Protein AF-A0A6J8D4B6-F1 (afdb_monomer_lite)

pLDDT: mean 89.24, std 13.29, range [29.73, 98.69]

Structure (mmCIF, N/CA/C/O backbone):
data_AF-A0A6J8D4B6-F1
#
_entry.id   AF-A0A6J8D4B6-F1
#
loop_
_atom_site.group_PDB
_atom_site.id
_atom_site.type_symbol
_atom_site.label_atom_id
_atom_site.label_alt_id
_atom_site.label_comp_id
_atom_site.label_asym_id
_atom_site.label_entity_id
_atom_site.label_seq_id
_atom_site.pdbx_PDB_ins_code
_atom_site.Cartn_x
_atom_site.Cartn_y
_atom_site.Cartn_z
_atom_site.occupancy
_atom_site.B_iso_or_equiv
_atom_site.auth_seq_id
_atom_site.auth_comp_id
_atom_site.auth_asym_id
_atom_site.auth_atom_id
_atom_site.pdbx_PDB_model_num
ATOM 1 N N . MET A 1 1 ? -17.002 7.364 -8.591 1.00 29.73 1 MET A N 1
ATOM 2 C CA . MET A 1 1 ? -15.739 6.838 -9.145 1.00 29.73 1 MET A CA 1
ATOM 3 C C . MET A 1 1 ? -15.265 5.756 -8.200 1.00 29.73 1 MET A C 1
ATOM 5 O O . MET A 1 1 ? -15.116 6.048 -7.022 1.00 29.73 1 MET A O 1
ATOM 9 N N . LEU A 1 2 ? -15.140 4.521 -8.679 1.00 30.41 2 LEU A N 1
ATOM 10 C CA . LEU A 1 2 ? -14.519 3.436 -7.921 1.00 30.41 2 LEU A CA 1
ATOM 11 C C . LEU A 1 2 ? -13.024 3.753 -7.826 1.00 30.41 2 LEU A C 1
ATOM 13 O O . LEU A 1 2 ? -12.393 3.985 -8.856 1.00 30.41 2 LEU A O 1
ATOM 17 N N . HIS A 1 3 ? -12.491 3.843 -6.609 1.00 37.97 3 HIS A N 1
ATOM 18 C CA . HIS A 1 3 ? -11.047 3.843 -6.417 1.00 37.97 3 HIS A CA 1
ATOM 19 C C . HIS A 1 3 ? -10.571 2.465 -6.874 1.00 37.97 3 HIS A C 1
ATOM 21 O O . HIS A 1 3 ? -11.063 1.450 -6.395 1.00 37.97 3 HIS A O 1
ATOM 27 N N . GLN A 1 4 ? -9.712 2.428 -7.886 1.00 39.84 4 GLN A N 1
ATOM 28 C CA . GLN A 1 4 ? -9.031 1.202 -8.261 1.00 39.84 4 GLN A CA 1
ATOM 29 C C . GLN A 1 4 ? -8.032 0.933 -7.137 1.00 39.84 4 GLN A C 1
ATOM 31 O O . GLN A 1 4 ? -7.032 1.644 -7.033 1.00 39.84 4 GLN A O 1
ATOM 36 N N . ASP A 1 5 ? -8.359 0.000 -6.244 1.00 53.06 5 ASP A N 1
ATOM 37 C CA . ASP A 1 5 ? -7.469 -0.359 -5.149 1.00 53.06 5 ASP A CA 1
ATOM 38 C C . ASP A 1 5 ? -6.121 -0.807 -5.717 1.00 53.06 5 ASP A C 1
ATOM 40 O O . ASP A 1 5 ? -6.043 -1.578 -6.680 1.00 53.06 5 ASP A O 1
ATOM 44 N N . GLN A 1 6 ? -5.040 -0.272 -5.150 1.00 62.56 6 GLN A N 1
ATOM 45 C CA . GLN A 1 6 ? -3.699 -0.730 -5.475 1.00 62.56 6 GLN A CA 1
ATOM 46 C C . GLN A 1 6 ? -3.565 -2.169 -4.986 1.00 62.56 6 GLN A C 1
ATOM 48 O O . GLN A 1 6 ? -3.433 -2.421 -3.793 1.00 62.56 6 GLN A O 1
ATOM 53 N N . THR A 1 7 ? -3.584 -3.121 -5.916 1.00 84.88 7 THR A N 1
ATOM 54 C CA . THR A 1 7 ? -3.373 -4.540 -5.602 1.00 84.88 7 THR A CA 1
ATOM 55 C C . THR A 1 7 ? -1.920 -4.824 -5.207 1.00 84.88 7 THR A C 1
ATOM 57 O O . THR A 1 7 ? -1.652 -5.842 -4.577 1.00 84.88 7 THR A O 1
ATOM 60 N N . TYR A 1 8 ? -0.986 -3.917 -5.524 1.00 88.56 8 TYR A N 1
ATOM 61 C CA . TYR A 1 8 ? 0.449 -4.079 -5.292 1.00 88.56 8 TYR A CA 1
ATOM 62 C C . TYR A 1 8 ? 1.073 -2.853 -4.617 1.00 88.56 8 TYR A C 1
ATOM 64 O O . TYR A 1 8 ? 0.714 -1.715 -4.923 1.00 88.56 8 TYR A O 1
ATOM 72 N N . GLN A 1 9 ? 2.056 -3.087 -3.747 1.00 92.62 9 GLN A N 1
ATOM 73 C CA . GLN A 1 9 ? 2.932 -2.058 -3.185 1.00 92.62 9 GLN A CA 1
ATOM 74 C C . GLN A 1 9 ? 4.390 -2.520 -3.149 1.00 92.62 9 GLN A C 1
ATOM 76 O O . GLN A 1 9 ? 4.650 -3.712 -3.053 1.00 92.62 9 GLN A O 1
ATOM 81 N N . SER A 1 10 ? 5.342 -1.587 -3.110 1.00 90.75 10 SER A N 1
ATOM 82 C CA . SER A 1 10 ? 6.776 -1.906 -3.023 1.00 90.75 10 SER A CA 1
ATOM 83 C C . SER A 1 10 ? 7.409 -1.664 -1.653 1.00 90.75 10 SER A C 1
ATOM 85 O O . SER A 1 10 ? 8.582 -1.978 -1.449 1.00 90.75 10 SER A O 1
ATOM 87 N N . SER A 1 11 ? 6.662 -1.111 -0.691 1.00 93.44 11 SER A N 1
ATOM 88 C CA . SER A 1 11 ? 7.188 -0.933 0.661 1.00 93.44 11 SER A CA 1
ATOM 89 C C . SER A 1 11 ? 7.306 -2.274 1.376 1.00 93.44 11 SER A C 1
ATOM 91 O O . SER A 1 11 ? 6.369 -3.069 1.398 1.00 93.44 11 SER A O 1
ATOM 93 N N . VAL A 1 12 ? 8.453 -2.490 2.020 1.00 94.81 12 VAL A N 1
ATOM 94 C CA . VAL A 1 12 ? 8.716 -3.667 2.863 1.00 94.81 12 VAL A CA 1
ATOM 95 C C . VAL A 1 12 ? 8.530 -3.392 4.354 1.00 94.81 12 VAL A C 1
ATOM 97 O O . VAL A 1 12 ? 8.724 -4.285 5.174 1.00 94.81 12 VAL A O 1
ATOM 100 N N . SER A 1 13 ? 8.190 -2.158 4.728 1.00 96.56 13 SER A N 1
ATOM 101 C CA . SER A 1 13 ? 8.167 -1.735 6.133 1.00 96.56 13 SER A CA 1
ATOM 102 C C . SER A 1 13 ? 6.970 -0.882 6.519 1.00 96.56 13 SER A C 1
ATOM 104 O O . SER A 1 13 ? 6.855 -0.483 7.682 1.00 96.56 13 SER A O 1
ATOM 106 N N . SER A 1 14 ? 6.069 -0.609 5.576 1.00 97.00 14 SER A N 1
ATOM 107 C CA . SER A 1 14 ? 4.881 0.190 5.834 1.00 97.00 14 SER A CA 1
ATOM 108 C C . SER A 1 14 ? 3.651 -0.319 5.103 1.00 97.00 14 SER A C 1
ATOM 110 O O . SER A 1 14 ? 3.751 -0.806 3.982 1.00 97.00 14 SER A O 1
ATOM 112 N N . ILE A 1 15 ? 2.491 -0.129 5.726 1.00 96.56 15 ILE A N 1
ATOM 113 C CA . ILE A 1 15 ? 1.173 -0.310 5.110 1.00 96.56 15 ILE A CA 1
ATOM 114 C C . ILE A 1 15 ? 0.363 0.951 5.380 1.00 96.56 15 ILE A C 1
ATOM 116 O O . ILE A 1 15 ? 0.294 1.421 6.518 1.00 96.56 15 ILE A O 1
ATOM 120 N N . SER A 1 16 ? -0.246 1.488 4.328 1.00 95.25 16 SER A N 1
ATOM 121 C CA . SER A 1 16 ? -1.181 2.606 4.407 1.00 95.25 16 SER A CA 1
ATOM 122 C C . SER A 1 16 ? -2.606 2.112 4.210 1.00 95.25 16 SER A C 1
ATOM 124 O O . SER A 1 16 ? -2.864 1.206 3.421 1.00 95.25 16 SER A O 1
ATOM 126 N N . SER A 1 17 ? -3.546 2.712 4.926 1.00 94.44 17 SER A N 1
ATOM 127 C CA . SER A 1 17 ? -4.966 2.393 4.812 1.00 94.44 17 SER A CA 1
ATOM 128 C C . SER A 1 17 ? -5.786 3.665 4.893 1.00 94.44 17 SER A C 1
ATOM 130 O O . SER A 1 17 ? -5.497 4.538 5.713 1.00 94.44 17 SER A O 1
ATOM 132 N N . THR A 1 18 ? -6.815 3.747 4.059 1.00 93.94 18 THR A N 1
ATOM 133 C CA . THR A 1 18 ? -7.788 4.841 4.042 1.00 93.94 18 THR A CA 1
ATOM 134 C C . THR A 1 18 ? -9.126 4.296 4.521 1.00 93.94 18 THR A C 1
ATOM 136 O O . THR A 1 18 ? -9.513 3.187 4.161 1.00 93.94 18 THR A O 1
ATOM 139 N N . PHE A 1 19 ? -9.816 5.048 5.368 1.00 94.69 19 PHE A N 1
ATOM 140 C CA . PHE A 1 19 ? -11.063 4.637 5.998 1.00 94.69 19 PHE A CA 1
ATOM 141 C C . PHE A 1 19 ? -11.938 5.847 6.319 1.00 94.69 19 PHE A C 1
ATOM 143 O O . PHE A 1 19 ? -11.463 6.977 6.418 1.00 94.69 19 PHE A O 1
ATOM 150 N N . GLN A 1 20 ? -13.229 5.602 6.518 1.00 95.00 20 GLN A N 1
ATOM 151 C CA . GLN A 1 20 ? -14.171 6.612 6.977 1.00 95.00 20 GLN A CA 1
ATOM 152 C C . GLN A 1 20 ? -15.203 5.953 7.887 1.00 95.00 20 GLN A C 1
ATOM 154 O O . GLN A 1 20 ? -15.794 4.939 7.527 1.00 95.00 20 GLN A O 1
ATOM 159 N N . PHE A 1 21 ? -15.420 6.550 9.055 1.00 95.69 21 PHE A N 1
ATOM 160 C CA . PHE A 1 21 ? -16.454 6.148 10.001 1.00 95.69 21 PHE A CA 1
ATOM 161 C C . PHE A 1 21 ? -17.292 7.363 10.373 1.00 95.69 21 PHE A C 1
ATOM 163 O O . PHE A 1 21 ? -16.802 8.493 10.362 1.00 95.69 21 PHE A O 1
ATOM 170 N N . ILE A 1 22 ? -18.558 7.118 10.684 1.00 94.56 22 ILE A N 1
ATOM 171 C CA . ILE A 1 22 ? -19.514 8.112 11.162 1.00 94.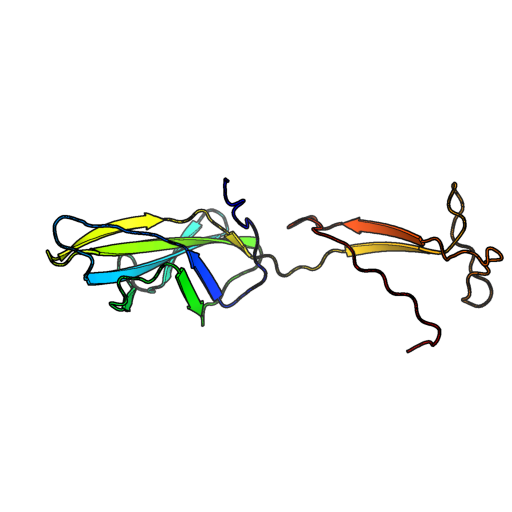56 22 ILE A CA 1
ATOM 172 C C . ILE A 1 22 ? -20.330 7.425 12.259 1.00 94.56 22 ILE A C 1
ATOM 174 O O . ILE A 1 22 ? -20.686 6.259 12.115 1.00 94.56 22 ILE A O 1
ATOM 178 N N . ASP A 1 23 ? -20.588 8.144 13.344 1.00 96.25 23 ASP A N 1
ATOM 179 C CA . ASP A 1 23 ? -21.513 7.758 14.410 1.00 96.25 23 ASP A CA 1
ATOM 180 C C . ASP A 1 23 ? -22.251 9.039 14.803 1.00 96.25 23 ASP A C 1
ATOM 182 O O . ASP A 1 23 ? -21.655 9.936 15.405 1.00 96.25 23 ASP A O 1
ATOM 186 N N . GLU A 1 24 ? -23.495 9.194 14.355 1.00 96.06 24 GLU A N 1
ATOM 187 C CA . GLU A 1 24 ? -24.266 10.428 14.572 1.00 96.06 24 GLU A CA 1
ATOM 188 C C . GLU A 1 24 ? -24.880 10.462 15.977 1.00 96.06 24 GLU A C 1
ATOM 190 O O . GLU A 1 24 ? -25.173 11.530 16.516 1.00 96.06 24 GLU A O 1
ATOM 195 N N . GLU A 1 25 ? -25.039 9.289 16.586 1.00 96.56 25 GLU A N 1
ATOM 196 C CA . GLU A 1 25 ? -25.710 9.074 17.857 1.00 96.56 25 GLU A CA 1
ATOM 197 C C . GLU A 1 25 ? -24.838 9.468 19.051 1.00 96.56 25 GLU A C 1
ATOM 199 O O . GLU A 1 25 ? -25.306 10.164 19.955 1.00 96.56 25 GLU A O 1
ATOM 204 N N . SER A 1 26 ? -23.576 9.028 19.082 1.00 96.56 26 SER A N 1
ATOM 205 C CA . SER A 1 26 ? -22.657 9.294 20.199 1.00 96.56 26 SER A CA 1
ATOM 206 C C . SER A 1 26 ? -21.356 9.979 19.779 1.00 96.56 26 SER A C 1
ATOM 208 O O . SER A 1 26 ? -20.656 10.557 20.617 1.00 96.56 26 SER A O 1
ATOM 210 N N . GLY A 1 27 ? -21.054 10.001 18.485 1.00 96.88 27 GLY A N 1
ATOM 211 C CA . GLY A 1 27 ? -19.798 10.494 17.954 1.00 96.88 27 GLY A CA 1
ATOM 212 C C . GLY A 1 27 ? -18.657 9.497 18.133 1.00 96.88 27 GLY A C 1
ATOM 213 O O . GLY A 1 27 ? -18.669 8.608 18.985 1.00 96.88 27 GLY A O 1
ATOM 214 N N . LEU A 1 28 ? -17.613 9.698 17.336 1.00 98.00 28 LEU A N 1
ATOM 215 C CA . LEU A 1 28 ? -16.379 8.928 17.434 1.00 98.00 28 LEU A CA 1
ATOM 216 C C . LEU A 1 28 ? -15.548 9.372 18.644 1.00 98.00 28 LEU A C 1
ATOM 218 O O . LEU A 1 28 ? -15.589 10.540 19.046 1.00 98.00 28 LEU A O 1
ATOM 222 N N . ASP A 1 29 ? -14.783 8.435 19.195 1.00 98.06 29 ASP A N 1
ATOM 223 C CA . ASP A 1 29 ? -13.838 8.663 20.287 1.00 98.06 29 ASP A CA 1
ATOM 224 C C . ASP A 1 29 ? -12.394 8.426 19.822 1.00 98.06 29 ASP A C 1
ATOM 226 O O . ASP A 1 29 ? -11.592 9.357 19.786 1.00 98.06 29 ASP A O 1
ATOM 230 N N . HIS A 1 30 ? -12.068 7.210 19.378 1.00 98.25 30 HIS A N 1
ATOM 231 C CA . HIS A 1 30 ? -10.738 6.862 18.872 1.00 98.25 30 HIS A CA 1
ATOM 232 C C . HIS A 1 30 ? -10.780 5.731 17.848 1.00 98.25 30 HIS A C 1
ATOM 234 O O . HIS A 1 30 ? -11.803 5.073 17.645 1.00 98.25 30 HIS A O 1
ATOM 240 N N . PHE A 1 31 ? -9.643 5.509 17.194 1.00 98.50 31 PHE A N 1
ATOM 241 C CA . PHE A 1 31 ? -9.470 4.437 16.226 1.00 98.50 31 PHE A CA 1
ATOM 242 C C . PHE A 1 31 ? -8.451 3.415 16.708 1.00 98.50 31 PHE A C 1
ATOM 244 O O . PHE A 1 31 ? -7.494 3.737 17.415 1.00 98.50 31 PHE A O 1
ATOM 251 N N . LYS A 1 32 ? -8.624 2.180 16.249 1.00 98.50 32 LYS A N 1
ATOM 252 C CA . LYS A 1 32 ? -7.691 1.082 16.460 1.00 98.50 32 LYS A CA 1
ATOM 253 C C . LYS A 1 32 ? -7.465 0.314 15.170 1.00 98.50 32 LYS A C 1
ATOM 255 O O . LYS A 1 32 ? -8.297 0.368 14.265 1.00 98.50 32 LYS A O 1
ATOM 260 N N . ILE A 1 33 ? -6.369 -0.432 15.098 1.00 98.50 33 ILE A N 1
ATOM 261 C CA . ILE A 1 33 ? -6.075 -1.283 13.945 1.00 98.50 33 ILE A CA 1
ATOM 262 C C . ILE A 1 33 ? -5.588 -2.677 14.329 1.00 98.50 33 ILE A C 1
ATOM 264 O O . ILE A 1 33 ? -5.046 -2.899 15.415 1.00 98.50 33 ILE A O 1
ATOM 268 N N . GLN A 1 34 ? -5.743 -3.585 13.372 1.00 98.69 34 GLN A N 1
ATOM 269 C CA . GLN A 1 34 ? -5.036 -4.854 13.267 1.00 98.69 34 GLN A CA 1
ATOM 270 C C . GLN A 1 34 ? -4.457 -4.958 11.853 1.00 98.69 34 GLN A C 1
ATOM 272 O O . GLN A 1 34 ? -5.075 -4.476 10.903 1.00 98.69 34 GLN A O 1
ATOM 277 N N . ILE A 1 35 ? -3.301 -5.595 11.691 1.00 98.38 35 ILE A N 1
ATOM 278 C CA . ILE A 1 35 ? -2.740 -5.920 10.374 1.00 98.38 35 ILE A CA 1
ATOM 279 C C . ILE A 1 35 ? -2.582 -7.426 10.279 1.00 98.38 35 ILE A C 1
ATOM 281 O O . ILE A 1 35 ? -2.050 -8.069 11.189 1.00 98.38 35 ILE A O 1
ATOM 285 N N . TYR A 1 36 ? -3.033 -7.977 9.160 1.00 98.25 36 TYR A N 1
ATOM 286 C CA . TYR A 1 36 ? -2.948 -9.393 8.858 1.00 98.25 36 TYR A CA 1
ATOM 287 C C . TYR A 1 36 ? -2.038 -9.640 7.666 1.00 98.25 36 TYR A C 1
ATOM 289 O O . TYR A 1 36 ? -1.980 -8.842 6.736 1.00 98.25 36 TYR A O 1
ATOM 297 N N . GLN A 1 37 ? -1.350 -10.773 7.701 1.00 97.94 37 GLN A N 1
ATOM 298 C CA . GLN A 1 37 ? -0.577 -11.326 6.603 1.00 97.94 37 GLN A CA 1
AT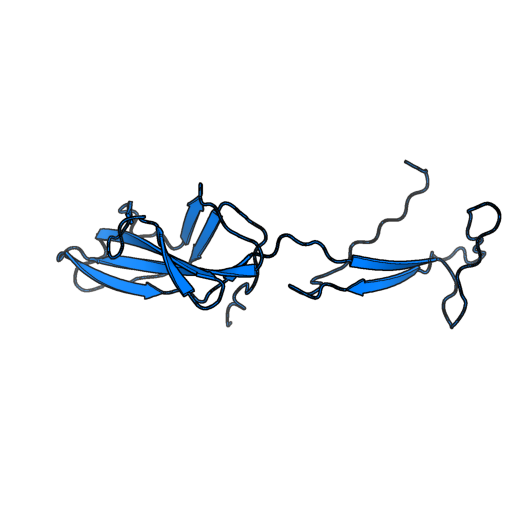OM 299 C C . GLN A 1 37 ? -1.246 -12.612 6.128 1.00 97.94 37 GLN A C 1
ATOM 301 O O . GLN A 1 37 ? -1.611 -13.445 6.953 1.00 97.94 37 GLN A O 1
ATOM 306 N N . LEU A 1 38 ? -1.332 -12.814 4.816 1.00 97.38 38 LEU A N 1
ATOM 307 C CA . LEU A 1 38 ? -1.592 -14.104 4.188 1.00 97.38 38 LEU A CA 1
ATOM 308 C C . LEU A 1 38 ? -0.369 -14.503 3.353 1.00 97.38 38 LEU A C 1
ATOM 310 O O . LEU A 1 38 ? -0.014 -13.843 2.375 1.00 97.38 38 LEU A O 1
ATOM 314 N N . ARG A 1 39 ? 0.289 -15.589 3.760 1.00 94.75 39 ARG A N 1
ATOM 315 C CA . ARG A 1 39 ? 1.479 -16.150 3.108 1.00 94.75 39 ARG A CA 1
ATOM 316 C C . ARG A 1 39 ? 1.373 -17.667 3.113 1.00 94.75 39 ARG A C 1
ATOM 318 O O . ARG A 1 39 ? 1.023 -18.246 4.136 1.00 94.75 39 ARG A O 1
ATOM 325 N N . ASP A 1 40 ? 1.640 -18.292 1.969 1.00 93.69 40 ASP A N 1
ATOM 326 C CA . ASP A 1 40 ? 1.593 -19.752 1.803 1.00 93.69 40 ASP A CA 1
ATOM 327 C C . ASP A 1 40 ? 0.252 -20.370 2.259 1.00 93.69 40 ASP A C 1
ATOM 329 O O . ASP A 1 40 ? 0.197 -21.454 2.833 1.00 93.69 40 ASP A O 1
ATOM 333 N N . GLY A 1 41 ? -0.853 -19.643 2.040 1.00 93.75 41 GLY A N 1
ATOM 334 C CA . GLY A 1 41 ? -2.203 -20.047 2.453 1.00 93.75 41 GLY A CA 1
ATOM 335 C C . GLY A 1 41 ? -2.513 -19.859 3.944 1.00 93.75 41 GLY A C 1
ATOM 336 O O . GLY A 1 41 ? -3.632 -20.139 4.370 1.00 93.75 41 GLY A O 1
ATOM 337 N N . ILE A 1 42 ? -1.564 -19.361 4.739 1.00 95.38 42 ILE A N 1
ATOM 338 C CA . ILE A 1 42 ? -1.717 -19.148 6.181 1.00 95.38 42 ILE A CA 1
ATOM 339 C C . ILE A 1 42 ? -1.954 -17.669 6.462 1.00 95.38 42 ILE A C 1
ATOM 341 O O . ILE A 1 42 ? -1.132 -16.820 6.110 1.00 95.38 42 ILE A O 1
ATOM 345 N N . ARG A 1 43 ? -3.070 -17.373 7.138 1.00 96.25 43 ARG A N 1
ATOM 346 C CA . ARG A 1 43 ? -3.396 -16.029 7.622 1.00 96.25 43 ARG A CA 1
ATOM 347 C C . ARG A 1 43 ? -2.964 -15.857 9.079 1.00 96.25 43 ARG A C 1
ATOM 349 O O . ARG A 1 43 ? -3.404 -16.620 9.936 1.00 96.25 43 ARG A O 1
ATOM 356 N N . SER A 1 44 ? -2.175 -14.830 9.377 1.00 97.00 44 SER A N 1
ATOM 357 C CA . SER A 1 44 ? -1.739 -14.474 10.733 1.00 97.00 44 SER A CA 1
ATOM 358 C C . SER A 1 44 ? -1.933 -12.984 11.006 1.00 97.00 44 SER A C 1
ATOM 360 O O . SER A 1 44 ? -1.833 -12.160 10.103 1.00 97.00 44 SER A O 1
ATOM 362 N N . GLN A 1 45 ? -2.235 -12.626 12.255 1.00 98.25 45 GLN A N 1
ATOM 363 C CA . GLN A 1 45 ? -2.141 -11.238 12.708 1.00 98.25 45 GLN A CA 1
ATOM 364 C C . GLN A 1 45 ? -0.664 -10.923 12.942 1.00 98.25 45 GLN A C 1
ATOM 366 O O . GLN A 1 45 ? 0.005 -11.686 13.632 1.00 98.25 45 GLN A O 1
ATOM 371 N N . ILE A 1 46 ? -0.171 -9.837 12.355 1.00 97.62 46 ILE A N 1
ATOM 372 C CA . ILE A 1 46 ? 1.208 -9.356 12.530 1.00 97.62 46 ILE A CA 1
ATOM 373 C C . ILE A 1 46 ? 1.265 -8.023 13.280 1.00 97.62 46 ILE A C 1
ATOM 375 O O . ILE A 1 46 ? 2.344 -7.530 13.580 1.00 97.62 46 ILE A O 1
ATOM 379 N N . LEU A 1 47 ? 0.107 -7.402 13.530 1.00 98.06 47 LEU A N 1
ATOM 380 C CA . LEU A 1 47 ? 0.008 -6.227 14.379 1.00 98.06 47 LEU A CA 1
ATOM 381 C C . LEU A 1 47 ? -1.382 -6.132 15.024 1.00 98.06 47 LEU A C 1
ATOM 383 O O . LEU A 1 47 ? -2.376 -6.242 14.303 1.00 98.06 47 LEU A O 1
ATOM 387 N N . PRO A 1 48 ? -1.462 -5.867 16.337 1.00 98.12 48 PRO A N 1
ATOM 388 C CA . PRO A 1 48 ? -0.392 -6.130 17.305 1.00 98.12 48 PRO A CA 1
ATOM 389 C C . PRO A 1 48 ? 0.002 -7.620 17.299 1.00 98.12 48 PRO A C 1
ATOM 391 O O . PRO A 1 48 ? -0.777 -8.458 16.846 1.00 98.12 48 PRO A O 1
ATOM 394 N N . ASP A 1 49 ? 1.186 -7.955 17.819 1.00 95.06 49 ASP A N 1
ATOM 395 C CA . ASP A 1 49 ? 1.670 -9.349 17.897 1.00 95.06 49 ASP A CA 1
ATOM 396 C C . ASP A 1 49 ? 0.760 -10.247 18.756 1.00 95.06 49 ASP A C 1
ATOM 398 O O . ASP A 1 49 ? 0.727 -11.468 18.601 1.00 95.06 49 ASP A O 1
ATOM 402 N N . ILE A 1 50 ? -0.008 -9.645 19.667 1.00 96.38 50 ILE A N 1
ATOM 403 C CA . ILE A 1 50 ? -0.989 -10.351 20.486 1.00 96.38 50 ILE A CA 1
ATOM 404 C C . ILE A 1 50 ? -2.248 -10.594 19.649 1.00 96.38 50 ILE A C 1
ATOM 406 O O . ILE A 1 50 ? -2.998 -9.673 19.326 1.00 96.38 50 ILE A O 1
ATOM 410 N N . HIS A 1 51 ? -2.496 -11.856 19.303 1.00 94.75 51 HIS A N 1
ATOM 411 C CA . HIS A 1 51 ? -3.656 -12.253 18.509 1.00 94.75 51 HIS A CA 1
ATOM 412 C C . HIS A 1 51 ? -4.981 -11.821 19.147 1.00 94.75 51 HIS A C 1
ATOM 414 O O . HIS A 1 51 ? -5.262 -12.144 20.299 1.00 94.75 51 HIS A O 1
ATOM 420 N N . GLY A 1 52 ? -5.827 -11.150 18.361 1.00 95.62 52 GLY A N 1
ATOM 421 C CA . GLY A 1 52 ? -7.139 -10.674 18.805 1.00 95.62 52 GLY A CA 1
ATOM 422 C C . GLY A 1 52 ? -7.118 -9.293 19.460 1.00 95.62 52 GLY A C 1
ATOM 423 O O . GLY A 1 52 ? -8.163 -8.639 19.484 1.00 95.62 52 GLY A O 1
ATOM 424 N N . ASP A 1 53 ? -5.950 -8.811 19.892 1.00 98.06 53 ASP A N 1
ATOM 425 C CA . ASP A 1 53 ? -5.802 -7.451 20.405 1.00 98.06 53 ASP A CA 1
ATOM 426 C C . ASP A 1 53 ? -5.818 -6.419 19.282 1.00 98.06 53 ASP A C 1
ATOM 428 O O . ASP A 1 53 ? -5.591 -6.717 18.107 1.00 98.06 53 ASP A O 1
ATOM 432 N N . TRP A 1 54 ? -6.082 -5.179 19.677 1.00 98.44 54 TRP A N 1
ATOM 433 C CA . TRP A 1 54 ? -6.154 -4.016 18.811 1.00 98.44 54 TRP A CA 1
ATOM 434 C C . TRP A 1 54 ? -5.096 -3.001 19.221 1.00 98.44 54 TRP A C 1
ATOM 436 O O . TRP A 1 54 ? -4.978 -2.674 20.402 1.00 98.44 54 TRP A O 1
ATOM 446 N N . MET A 1 55 ? -4.370 -2.456 18.250 1.00 98.31 55 MET A N 1
ATOM 447 C CA . MET A 1 55 ? -3.448 -1.355 18.502 1.00 98.31 55 MET A CA 1
ATOM 448 C C . MET A 1 55 ? -4.192 -0.025 18.391 1.00 98.31 55 MET A C 1
ATOM 450 O O . MET A 1 55 ? -4.780 0.264 17.351 1.00 98.31 55 MET A O 1
ATOM 454 N N . ASP A 1 56 ? -4.165 0.785 19.446 1.00 98.06 56 ASP A N 1
ATOM 455 C CA . ASP A 1 56 ? -4.736 2.133 19.430 1.00 98.06 56 ASP A CA 1
ATOM 456 C C . ASP A 1 56 ? -3.907 3.063 18.534 1.00 98.06 56 ASP A C 1
ATOM 458 O O . ASP A 1 56 ? -2.678 3.087 18.620 1.00 98.06 56 ASP A O 1
ATOM 462 N N . ILE A 1 57 ? -4.574 3.818 17.660 1.00 97.69 57 ILE A N 1
ATOM 463 C CA . ILE A 1 57 ? -3.916 4.773 16.757 1.00 97.69 57 ILE A CA 1
ATOM 464 C C . ILE A 1 57 ? -4.300 6.230 17.058 1.00 97.69 57 ILE A C 1
ATOM 466 O O . ILE A 1 57 ? -3.872 7.141 16.338 1.00 97.69 57 ILE A O 1
ATOM 470 N N . GLY A 1 58 ? -5.054 6.473 18.129 1.00 96.25 58 GLY A N 1
ATOM 471 C CA . GLY A 1 58 ? -5.376 7.783 18.682 1.00 96.25 58 GLY A CA 1
ATOM 472 C C . GLY A 1 58 ? -6.799 8.276 18.407 1.00 96.25 58 GLY A C 1
ATOM 473 O O . GLY A 1 58 ? -7.567 7.705 17.632 1.00 96.25 58 GLY A O 1
ATOM 474 N N . ASN A 1 59 ? -7.114 9.411 19.029 1.00 96.12 59 ASN A N 1
ATOM 475 C CA . ASN A 1 59 ? -8.442 10.032 19.097 1.00 96.12 59 ASN A CA 1
ATOM 476 C C . ASN A 1 59 ? -8.688 11.145 18.063 1.00 96.12 59 ASN A C 1
ATOM 478 O O . ASN A 1 59 ? -9.577 11.979 18.229 1.00 96.12 59 ASN A O 1
ATOM 482 N N . ASN A 1 60 ? -7.887 11.210 16.996 1.00 96.25 60 ASN A N 1
ATOM 483 C CA . ASN A 1 60 ? -8.136 12.179 15.931 1.00 96.25 60 ASN A CA 1
ATOM 484 C C . ASN A 1 60 ? -9.349 11.731 15.105 1.00 96.25 60 ASN A C 1
ATOM 486 O O . ASN A 1 60 ? -9.179 11.058 14.093 1.00 96.25 60 ASN A O 1
ATOM 490 N N . ILE A 1 61 ? -10.551 12.116 15.535 1.00 96.00 61 ILE A N 1
ATOM 491 C CA . ILE A 1 61 ? -11.838 11.685 14.966 1.00 96.00 61 ILE A CA 1
ATOM 492 C C . ILE A 1 61 ? -12.051 12.067 13.493 1.00 96.00 61 ILE A C 1
ATOM 494 O O . ILE A 1 61 ? -12.917 11.494 12.843 1.00 96.00 61 ILE A O 1
ATOM 498 N N . THR A 1 62 ? -11.275 13.010 12.947 1.00 95.31 62 THR A N 1
ATOM 499 C CA . THR A 1 62 ? -11.330 13.384 11.522 1.00 95.31 62 THR A CA 1
ATOM 500 C C . THR A 1 62 ? -10.318 12.616 10.670 1.00 95.31 62 THR A C 1
ATOM 502 O O . THR A 1 62 ? -10.186 12.884 9.475 1.00 95.31 62 THR A O 1
ATOM 505 N N . ARG A 1 63 ? -9.580 11.664 11.259 1.00 95.81 63 ARG A N 1
ATOM 506 C CA . ARG A 1 63 ? -8.611 10.834 10.543 1.00 95.81 63 ARG A CA 1
ATOM 507 C C . ARG A 1 63 ? -9.318 9.971 9.504 1.00 95.81 63 ARG A C 1
ATOM 509 O O . ARG A 1 63 ? -10.172 9.160 9.841 1.00 95.81 63 ARG A O 1
ATOM 516 N N . THR A 1 64 ? -8.877 10.100 8.259 1.00 95.81 64 THR A N 1
ATOM 517 C CA . THR A 1 64 ? -9.344 9.284 7.132 1.00 95.81 64 THR A CA 1
ATOM 518 C C . THR A 1 64 ? -8.277 8.340 6.588 1.00 95.81 64 THR A C 1
ATOM 520 O O . THR A 1 64 ? -8.552 7.550 5.694 1.00 95.81 64 THR A O 1
ATOM 523 N N . SER A 1 65 ? -7.050 8.397 7.108 1.00 96.12 65 SER A N 1
ATOM 524 C CA . SER A 1 65 ? -5.970 7.501 6.700 1.00 96.12 65 SER A CA 1
ATOM 525 C C . SER A 1 65 ? -4.971 7.252 7.820 1.00 96.12 65 SER A C 1
ATOM 527 O O . SER A 1 65 ? -4.746 8.118 8.671 1.00 96.12 65 SER A O 1
ATOM 529 N N . TYR A 1 66 ? -4.309 6.102 7.784 1.00 96.94 66 TYR A N 1
ATOM 530 C CA . TYR A 1 66 ? -3.214 5.767 8.683 1.00 96.94 66 TYR A CA 1
ATOM 531 C C . TYR A 1 66 ? -2.127 4.985 7.951 1.00 96.94 66 TYR A C 1
ATOM 533 O O . TYR A 1 66 ? -2.432 4.088 7.170 1.00 96.94 66 TYR A O 1
ATOM 541 N N . THR A 1 67 ? -0.868 5.317 8.233 1.00 97.12 67 THR A N 1
ATOM 542 C CA . THR A 1 67 ? 0.292 4.562 7.756 1.00 97.12 67 THR A CA 1
ATOM 543 C C . THR A 1 67 ? 0.992 3.955 8.951 1.00 97.12 67 THR A C 1
ATOM 545 O O . THR A 1 67 ? 1.571 4.678 9.763 1.00 97.12 67 THR A O 1
ATOM 548 N N . GLN A 1 68 ? 0.965 2.632 9.032 1.00 97.94 68 GLN A N 1
ATOM 549 C CA . GLN A 1 68 ? 1.813 1.905 9.955 1.00 97.94 68 GLN A CA 1
ATOM 550 C C . GLN A 1 68 ? 3.209 1.772 9.353 1.00 97.94 68 GLN A C 1
ATOM 552 O O . GLN A 1 68 ? 3.342 1.415 8.185 1.00 97.94 68 GLN A O 1
ATOM 557 N N . THR A 1 69 ? 4.245 2.011 10.153 1.00 97.62 69 THR A N 1
ATOM 558 C CA . THR A 1 69 ? 5.654 1.812 9.782 1.00 97.62 69 THR A CA 1
ATOM 559 C C . THR A 1 69 ? 6.334 0.815 10.724 1.00 97.62 69 THR A C 1
ATOM 561 O O . THR A 1 69 ? 5.729 0.344 11.686 1.00 97.62 69 THR A O 1
ATOM 564 N N . GLY A 1 70 ? 7.592 0.460 10.448 1.00 96.69 70 GLY A N 1
ATOM 565 C CA . GLY A 1 70 ? 8.355 -0.469 11.292 1.00 96.69 70 GLY A CA 1
ATOM 566 C C . GLY A 1 70 ? 7.903 -1.927 11.176 1.00 96.69 70 GLY A C 1
ATOM 567 O O . GLY A 1 70 ? 8.190 -2.727 12.060 1.00 96.69 70 GLY A O 1
ATOM 568 N N . LEU A 1 71 ? 7.193 -2.270 10.100 1.00 97.25 71 LEU A N 1
ATOM 569 C CA . LEU A 1 71 ? 6.794 -3.641 9.799 1.00 97.25 71 LEU A CA 1
ATOM 570 C C . LEU A 1 71 ? 7.950 -4.408 9.144 1.00 97.25 71 LEU A C 1
ATOM 572 O O . LEU A 1 71 ? 8.883 -3.814 8.606 1.00 97.25 71 LEU A O 1
ATOM 576 N N . THR A 1 72 ? 7.859 -5.736 9.155 1.00 96.00 72 THR A N 1
ATOM 577 C CA . THR A 1 72 ? 8.683 -6.613 8.312 1.00 96.00 72 THR A CA 1
ATOM 578 C C . THR A 1 72 ? 7.757 -7.306 7.325 1.00 96.00 72 THR A C 1
ATOM 580 O O . THR A 1 72 ? 7.071 -8.262 7.679 1.00 96.00 72 THR A O 1
ATOM 583 N N . LEU A 1 73 ? 7.687 -6.777 6.105 1.00 96.69 73 LEU A N 1
ATOM 584 C CA . LEU A 1 73 ? 6.834 -7.300 5.045 1.00 96.69 73 LEU A CA 1
ATOM 585 C C . LEU A 1 73 ? 7.658 -8.100 4.040 1.00 96.69 73 LEU A C 1
ATOM 587 O O . LEU A 1 73 ? 8.845 -7.849 3.830 1.00 96.69 73 LEU A O 1
ATOM 591 N N . HIS A 1 74 ? 7.018 -9.067 3.397 1.00 95.06 74 HIS A N 1
ATOM 592 C CA . HIS A 1 74 ? 7.710 -10.065 2.599 1.00 95.06 74 HIS A CA 1
ATOM 593 C C . HIS A 1 74 ? 7.167 -10.130 1.166 1.00 95.06 74 HIS A C 1
ATOM 595 O O . HIS A 1 74 ? 5.954 -10.220 0.973 1.00 95.06 74 HIS A O 1
ATOM 601 N N . GLN A 1 75 ? 8.067 -10.201 0.178 1.00 94.50 75 GLN A N 1
ATOM 602 C CA . GLN A 1 75 ? 7.744 -10.336 -1.252 1.00 94.50 75 GLN A CA 1
ATOM 603 C C . GLN A 1 75 ? 6.696 -11.424 -1.521 1.00 94.50 75 GLN A C 1
ATOM 605 O O . GLN A 1 75 ? 6.856 -12.567 -1.082 1.00 94.50 75 GLN A O 1
ATOM 610 N N . GLY A 1 76 ? 5.646 -11.073 -2.258 1.00 93.06 76 GLY A N 1
ATOM 611 C CA . GLY A 1 76 ? 4.557 -11.962 -2.660 1.00 93.06 76 GLY A CA 1
ATOM 612 C C . GLY A 1 76 ? 3.541 -12.292 -1.562 1.00 93.06 76 GLY A C 1
ATOM 613 O O . GLY A 1 76 ? 2.582 -13.004 -1.842 1.00 93.06 76 GLY A O 1
ATOM 614 N N . ALA A 1 77 ? 3.716 -11.806 -0.325 1.00 96.06 77 ALA A N 1
ATOM 615 C CA . ALA A 1 77 ? 2.674 -11.934 0.695 1.00 96.06 77 ALA A CA 1
ATOM 616 C C . ALA A 1 77 ? 1.584 -10.881 0.508 1.00 96.06 77 ALA A C 1
ATOM 618 O O . ALA A 1 77 ? 1.851 -9.765 0.054 1.00 96.06 77 ALA A O 1
ATOM 619 N N . LEU A 1 78 ? 0.374 -11.258 0.914 1.00 96.50 78 LEU A N 1
ATOM 620 C CA . LEU A 1 78 ? -0.786 -10.385 0.964 1.00 96.50 78 LEU A CA 1
ATOM 621 C C . LEU A 1 78 ? -0.916 -9.796 2.363 1.00 96.50 78 LEU A C 1
ATOM 623 O O . LEU A 1 78 ? -0.733 -10.507 3.353 1.00 96.50 78 LEU A O 1
ATOM 627 N N . TYR A 1 79 ? -1.288 -8.526 2.440 1.00 97.31 79 TYR A N 1
ATOM 628 C CA . TYR A 1 79 ? -1.540 -7.844 3.699 1.00 97.31 79 TYR A CA 1
ATOM 629 C C . TYR A 1 79 ? -2.856 -7.084 3.669 1.00 97.31 79 TYR A C 1
ATOM 631 O O . TYR A 1 79 ? -3.148 -6.401 2.693 1.00 97.31 79 TYR A O 1
ATOM 639 N N . SER A 1 80 ? -3.616 -7.163 4.755 1.00 97.19 80 SER A N 1
ATOM 640 C CA . SER A 1 80 ? -4.845 -6.393 4.954 1.00 97.19 80 SER A CA 1
ATOM 641 C C . SER A 1 80 ? -4.796 -5.660 6.290 1.00 97.19 80 SER A C 1
ATOM 643 O O . SER A 1 80 ? -4.188 -6.131 7.259 1.00 97.19 80 SER A O 1
ATOM 645 N N . THR A 1 81 ? -5.454 -4.505 6.353 1.00 98.06 81 THR A N 1
ATOM 646 C CA . THR A 1 81 ? -5.625 -3.751 7.597 1.00 98.06 81 THR A CA 1
ATOM 647 C C . THR A 1 81 ? -7.078 -3.824 8.019 1.00 98.06 81 THR A C 1
ATOM 649 O O . THR A 1 81 ? -7.978 -3.455 7.268 1.00 98.06 81 THR A O 1
ATOM 652 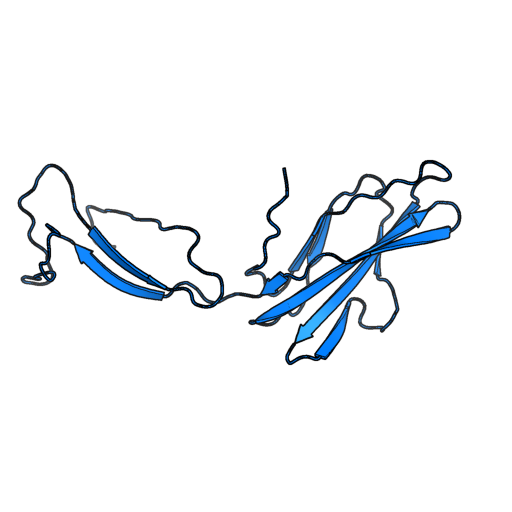N N . ARG A 1 82 ? -7.327 -4.235 9.257 1.00 98.12 82 ARG A N 1
ATOM 653 C CA . ARG A 1 82 ? -8.635 -4.095 9.887 1.00 98.12 82 ARG A CA 1
ATOM 654 C C . ARG A 1 82 ? -8.645 -2.835 10.730 1.00 98.12 82 ARG A C 1
ATOM 656 O O . ARG A 1 82 ? -7.843 -2.710 11.650 1.00 98.12 82 ARG A O 1
ATOM 663 N N . VAL A 1 83 ? -9.541 -1.907 10.424 1.00 98.31 83 VAL A N 1
ATOM 664 C CA . VAL A 1 83 ? -9.684 -0.638 11.144 1.00 98.31 83 VAL A CA 1
ATOM 665 C C . VAL A 1 83 ? -10.953 -0.690 11.980 1.00 98.31 83 VAL A C 1
ATOM 667 O O . VAL A 1 83 ? -12.021 -1.024 11.469 1.00 98.31 83 VAL A O 1
ATOM 670 N N . GLY A 1 84 ? -10.826 -0.375 13.265 1.00 98.19 84 GLY A N 1
ATOM 671 C CA . GLY A 1 84 ? -11.924 -0.261 14.214 1.00 98.19 84 GLY A CA 1
ATOM 672 C C . GLY A 1 84 ? -12.102 1.185 14.660 1.00 98.19 84 GLY A C 1
ATOM 673 O O . GLY A 1 84 ? -11.126 1.845 15.011 1.00 98.19 84 GLY A O 1
ATOM 674 N N . ALA A 1 85 ? -13.337 1.675 14.671 1.00 98.25 85 ALA A N 1
ATOM 675 C CA . ALA A 1 85 ? -13.705 2.955 15.261 1.00 98.25 85 ALA A CA 1
ATOM 676 C C . ALA A 1 85 ? -14.509 2.708 16.533 1.00 98.25 85 ALA A C 1
ATOM 678 O O . ALA A 1 85 ? -15.500 1.975 16.509 1.00 98.25 85 ALA A O 1
ATOM 679 N N . VAL A 1 86 ? -14.068 3.309 17.634 1.00 98.50 86 VAL A N 1
ATOM 680 C CA . VAL A 1 86 ? -14.750 3.257 18.925 1.00 98.50 86 VAL A CA 1
ATOM 681 C C . VAL A 1 86 ? -15.539 4.545 19.102 1.00 98.50 86 VAL A C 1
ATOM 683 O O . VAL A 1 86 ? -15.002 5.636 18.902 1.00 98.50 86 VAL A O 1
ATOM 686 N N . ASN A 1 87 ? -16.814 4.423 19.451 1.00 98.12 87 ASN A N 1
ATOM 687 C CA . ASN A 1 87 ? -17.681 5.561 19.725 1.00 98.12 87 ASN A CA 1
ATOM 688 C C . ASN A 1 87 ? -17.609 5.983 21.204 1.00 98.12 87 ASN A C 1
ATOM 690 O O . ASN A 1 87 ? -17.044 5.275 22.042 1.00 98.12 87 ASN A O 1
ATOM 694 N N . LYS A 1 88 ? -18.197 7.130 21.559 1.00 97.94 88 LYS A N 1
ATOM 695 C CA . LYS A 1 88 ? -18.149 7.643 22.947 1.00 97.94 88 LYS A CA 1
ATOM 696 C C . LYS A 1 88 ? -18.951 6.810 23.952 1.00 97.94 88 LYS A C 1
ATOM 698 O O . LYS A 1 88 ? -18.803 7.007 25.156 1.00 97.94 88 LYS A O 1
ATOM 703 N N . ALA A 1 89 ? -19.778 5.874 23.483 1.00 97.88 89 ALA A N 1
ATOM 704 C CA . ALA A 1 89 ? -20.445 4.875 24.319 1.00 97.88 89 ALA A CA 1
ATOM 705 C C . ALA A 1 89 ? -19.576 3.626 24.584 1.00 97.88 89 ALA A C 1
ATOM 707 O O . ALA A 1 89 ? -19.987 2.745 25.339 1.00 97.88 89 ALA A O 1
ATOM 708 N N . GLY A 1 90 ? -18.381 3.543 23.989 1.00 96.88 90 GLY A N 1
ATOM 709 C CA . GLY A 1 90 ? -17.435 2.441 24.168 1.00 96.88 90 GLY A CA 1
ATOM 710 C C . GLY A 1 90 ? -17.668 1.241 23.246 1.00 96.88 90 GLY A C 1
ATOM 711 O O . GLY A 1 90 ? -17.015 0.211 23.418 1.00 96.88 90 GLY A O 1
ATOM 712 N N . PHE A 1 91 ? -18.565 1.349 22.263 1.00 97.88 91 PHE A N 1
ATOM 713 C CA . PHE A 1 91 ? -18.784 0.309 21.259 1.00 97.88 91 PHE A CA 1
ATOM 714 C C . PHE A 1 91 ? -17.874 0.508 20.052 1.00 97.88 91 PHE A C 1
ATOM 716 O O . PHE A 1 91 ? -17.547 1.633 19.685 1.00 97.88 91 PHE A O 1
ATOM 723 N N . MET A 1 92 ? -17.477 -0.600 19.424 1.00 97.75 92 MET A N 1
ATOM 724 C CA . MET A 1 92 ? -16.576 -0.594 18.277 1.00 97.75 92 MET A CA 1
ATOM 725 C C . MET A 1 92 ? -17.244 -1.200 17.046 1.00 97.75 92 MET A C 1
ATOM 727 O O . MET A 1 92 ? -17.723 -2.334 17.095 1.00 97.75 92 MET A O 1
ATOM 731 N N . ALA A 1 93 ? -17.198 -0.475 15.932 1.00 97.56 93 ALA A N 1
ATOM 732 C CA . ALA A 1 93 ? -17.452 -1.010 14.598 1.00 97.56 93 ALA A CA 1
ATOM 733 C C . ALA A 1 93 ? -16.117 -1.174 13.867 1.00 97.56 93 ALA A C 1
ATOM 735 O O . ALA A 1 93 ? -15.217 -0.353 14.038 1.00 97.56 93 ALA A O 1
ATOM 736 N N . ALA A 1 94 ? -15.968 -2.224 13.061 1.00 97.62 94 ALA A N 1
ATOM 737 C CA . ALA A 1 94 ? -14.724 -2.481 12.346 1.00 97.62 94 ALA A CA 1
ATOM 738 C C . ALA A 1 94 ? -14.956 -3.018 10.936 1.00 97.62 94 ALA A C 1
ATOM 740 O O . ALA A 1 94 ? -15.878 -3.801 10.708 1.00 97.62 94 ALA A O 1
ATOM 741 N N . PHE A 1 95 ? -14.063 -2.647 10.024 1.00 95.94 95 PHE A N 1
ATOM 742 C CA . PHE A 1 95 ? -14.026 -3.123 8.645 1.00 95.94 95 PHE A CA 1
ATOM 743 C C . PHE A 1 95 ? -12.586 -3.479 8.257 1.00 95.94 95 PHE A C 1
ATOM 745 O O . PHE A 1 95 ? -11.638 -2.912 8.800 1.00 95.94 95 PHE A O 1
ATOM 752 N N . GLU A 1 96 ? -12.417 -4.442 7.356 1.00 95.81 96 GLU A N 1
ATOM 753 C CA . GLU A 1 96 ? -11.109 -4.869 6.850 1.00 95.81 96 GLU A CA 1
ATOM 754 C C . GLU A 1 96 ? -10.939 -4.411 5.407 1.00 95.81 96 GLU A C 1
ATOM 756 O O . GLU A 1 96 ? -11.856 -4.568 4.608 1.00 95.81 96 GLU A O 1
ATOM 761 N N . THR A 1 97 ? -9.789 -3.818 5.087 1.00 93.81 97 THR A N 1
ATOM 762 C CA . THR A 1 97 ? -9.464 -3.415 3.718 1.00 93.81 97 THR A CA 1
ATOM 763 C C . THR A 1 97 ? -9.322 -4.634 2.817 1.00 93.81 97 THR A C 1
ATOM 765 O O . THR A 1 97 ? -9.006 -5.736 3.276 1.00 93.81 97 THR A O 1
ATOM 768 N N . ASP A 1 98 ? -9.413 -4.400 1.513 1.00 90.62 98 ASP A N 1
ATOM 769 C CA . ASP A 1 98 ? -8.875 -5.344 0.545 1.00 90.62 98 ASP A CA 1
ATOM 770 C C . ASP A 1 98 ? -7.369 -5.553 0.784 1.00 90.62 98 ASP A C 1
ATOM 772 O O . ASP A 1 98 ? -6.681 -4.738 1.417 1.00 90.62 98 ASP A O 1
ATOM 776 N N . SER A 1 99 ? -6.871 -6.706 0.340 1.00 91.62 99 SER A N 1
ATOM 777 C CA . SER A 1 99 ? -5.472 -7.078 0.541 1.00 91.62 99 SER A CA 1
ATOM 778 C C . SER A 1 99 ? -4.563 -6.463 -0.519 1.00 91.62 99 SER A C 1
ATOM 780 O O . SER A 1 99 ? -4.909 -6.435 -1.698 1.00 91.62 99 SER A O 1
ATOM 782 N N . VAL A 1 100 ? -3.360 -6.067 -0.108 1.00 94.19 100 VAL A N 1
ATOM 783 C CA . VAL A 1 100 ? -2.276 -5.621 -0.990 1.00 94.19 100 VAL A CA 1
ATOM 784 C C . VAL A 1 100 ? -1.150 -6.654 -1.028 1.00 94.19 100 VAL A C 1
ATOM 786 O O . VAL A 1 100 ? -0.763 -7.197 0.007 1.00 94.19 100 VAL A O 1
ATOM 789 N N . ILE A 1 101 ? -0.610 -6.926 -2.214 1.00 95.19 101 ILE A N 1
ATOM 790 C CA . ILE A 1 101 ? 0.553 -7.791 -2.431 1.00 95.19 101 ILE A CA 1
ATOM 791 C C . ILE A 1 101 ? 1.827 -6.946 -2.363 1.00 95.19 101 ILE A C 1
ATOM 793 O O . ILE A 1 101 ? 1.922 -5.891 -2.990 1.00 95.19 101 ILE A O 1
ATOM 797 N N . VAL A 1 102 ? 2.836 -7.409 -1.628 1.00 95.50 102 VAL A N 1
ATOM 798 C CA . VAL A 1 102 ? 4.165 -6.778 -1.669 1.00 95.50 102 VAL A CA 1
ATOM 799 C C . VAL A 1 102 ? 4.922 -7.245 -2.907 1.00 95.50 102 VAL A C 1
ATOM 801 O O . VAL A 1 102 ? 5.222 -8.432 -3.031 1.00 95.50 102 VAL A O 1
ATOM 804 N N . ASP A 1 103 ? 5.260 -6.304 -3.783 1.00 94.88 103 ASP A N 1
ATOM 805 C CA . ASP A 1 103 ? 6.115 -6.497 -4.944 1.00 94.88 103 ASP A CA 1
ATOM 806 C C . ASP A 1 103 ? 7.288 -5.502 -4.978 1.00 94.88 103 ASP A C 1
ATOM 808 O O . ASP A 1 103 ? 7.140 -4.294 -5.150 1.00 94.88 103 ASP A O 1
ATOM 812 N N . THR A 1 104 ? 8.483 -6.046 -4.796 1.00 93.00 104 THR A N 1
ATOM 813 C CA . THR A 1 104 ? 9.779 -5.368 -4.756 1.00 93.00 104 THR A CA 1
ATOM 814 C C . THR A 1 104 ? 10.630 -5.684 -5.980 1.00 93.00 104 THR A C 1
ATOM 816 O O . THR A 1 104 ? 11.757 -5.189 -6.082 1.00 93.00 104 THR A O 1
ATOM 819 N N . THR A 1 105 ? 10.129 -6.515 -6.899 1.00 91.75 105 THR A N 1
ATOM 820 C CA . THR A 1 105 ? 10.856 -6.858 -8.119 1.00 91.75 105 THR A CA 1
ATOM 821 C C . THR A 1 105 ? 10.618 -5.790 -9.183 1.00 91.75 105 THR A C 1
ATOM 823 O O . THR A 1 105 ? 9.482 -5.370 -9.371 1.00 91.75 105 THR A O 1
ATOM 826 N N . PRO A 1 106 ? 11.668 -5.280 -9.849 1.00 91.69 106 PRO A N 1
ATOM 827 C CA . PRO A 1 106 ? 11.485 -4.362 -10.964 1.00 91.69 106 PRO A CA 1
ATOM 828 C C . PRO A 1 106 ? 11.054 -5.120 -12.233 1.00 91.69 106 PRO A C 1
ATOM 830 O O . PRO A 1 106 ? 11.417 -6.292 -12.379 1.00 91.69 106 PRO A O 1
ATOM 833 N N . PRO A 1 107 ? 10.421 -4.433 -13.203 1.00 93.75 107 PRO A N 1
ATOM 834 C CA . PRO A 1 107 ? 10.241 -4.969 -14.545 1.00 93.75 107 PRO A CA 1
ATOM 835 C C . PRO A 1 107 ? 11.569 -5.376 -15.190 1.00 93.75 107 PRO A C 1
ATOM 837 O O . PRO A 1 107 ? 12.604 -4.723 -15.001 1.00 93.75 107 PRO A O 1
ATOM 840 N N . ILE A 1 108 ? 11.529 -6.415 -16.011 1.00 94.50 108 ILE A N 1
ATOM 841 C CA . ILE A 1 108 ? 12.654 -6.916 -16.794 1.00 94.50 108 ILE A CA 1
ATOM 842 C C . ILE A 1 108 ? 12.578 -6.310 -18.197 1.00 94.50 108 ILE A C 1
ATOM 844 O O . ILE A 1 108 ? 11.527 -6.294 -18.825 1.00 94.50 108 ILE A O 1
ATOM 848 N N . ILE A 1 109 ? 13.706 -5.815 -18.715 1.00 92.94 109 ILE A N 1
ATOM 849 C CA . ILE A 1 109 ? 13.840 -5.424 -20.126 1.00 92.94 109 ILE A CA 1
ATOM 850 C C . ILE A 1 109 ? 14.543 -6.565 -20.860 1.00 92.94 109 ILE A C 1
ATOM 852 O O . ILE A 1 109 ? 15.695 -6.877 -20.555 1.00 92.94 109 ILE A O 1
ATOM 856 N N . HIS A 1 110 ? 13.877 -7.164 -21.842 1.00 90.94 110 HIS A N 1
ATOM 857 C CA . HIS A 1 110 ? 14.451 -8.221 -22.674 1.00 90.94 110 HIS A CA 1
ATOM 858 C C . HIS A 1 110 ? 15.390 -7.656 -23.736 1.00 90.94 110 HIS A C 1
ATOM 860 O O . HIS A 1 110 ? 16.511 -8.135 -23.911 1.00 90.94 110 HIS A O 1
ATOM 866 N N . TRP A 1 111 ? 14.944 -6.619 -24.442 1.00 88.06 111 TRP A N 1
ATOM 867 C CA . TRP A 1 111 ? 15.750 -5.933 -25.444 1.00 88.06 111 TRP A CA 1
ATOM 868 C C . TRP A 1 111 ? 15.296 -4.488 -25.630 1.00 88.06 111 TRP A C 1
ATOM 870 O O . TRP A 1 111 ? 14.156 -4.123 -25.356 1.00 88.06 111 TRP A O 1
ATOM 880 N N . LEU A 1 112 ? 16.223 -3.664 -26.115 1.00 87.38 112 LEU A N 1
ATOM 881 C CA . LEU A 1 112 ? 16.016 -2.279 -26.520 1.00 87.38 112 LEU A CA 1
ATOM 882 C C . LEU A 1 112 ? 16.841 -2.051 -27.784 1.00 87.38 112 LEU A C 1
ATOM 884 O O . LEU A 1 112 ? 18.059 -2.214 -27.763 1.00 87.38 112 LEU A O 1
ATOM 888 N N . HIS A 1 113 ? 16.176 -1.658 -28.861 1.00 85.31 113 HIS A N 1
ATOM 889 C CA . HIS A 1 113 ? 16.767 -1.411 -30.168 1.00 85.31 113 HIS A CA 1
ATOM 890 C C . HIS A 1 113 ? 16.526 0.031 -30.606 1.00 85.31 113 HIS A C 1
ATOM 892 O O . HIS A 1 113 ? 15.457 0.599 -30.375 1.00 85.31 113 HIS A O 1
ATOM 898 N N . VAL A 1 114 ? 17.509 0.597 -31.303 1.00 83.31 114 VAL A N 1
ATOM 899 C CA . VAL A 1 114 ? 17.438 1.911 -31.953 1.00 83.31 114 VAL A CA 1
ATOM 900 C C . VAL A 1 114 ? 17.461 1.713 -33.474 1.00 83.31 114 VAL A C 1
ATOM 902 O O . VAL A 1 114 ? 18.267 0.928 -33.969 1.00 83.31 114 VAL A O 1
ATOM 905 N N . GLY A 1 115 ? 16.604 2.410 -34.230 1.00 74.00 115 GLY A N 1
ATOM 906 C CA . GLY A 1 115 ? 16.656 2.442 -35.700 1.00 74.00 115 GLY A CA 1
ATOM 907 C C . GLY A 1 115 ? 15.301 2.455 -36.424 1.00 74.00 115 GLY A C 1
ATOM 908 O O . GLY A 1 115 ? 14.232 2.552 -35.824 1.00 74.00 115 GLY A O 1
ATOM 909 N N . THR A 1 116 ? 15.335 2.359 -37.760 1.00 62.81 116 THR A N 1
ATOM 910 C CA . THR A 1 116 ? 14.150 2.379 -38.639 1.00 62.81 116 THR A CA 1
ATOM 911 C C . THR A 1 116 ? 13.402 1.045 -38.584 1.00 62.81 116 THR A C 1
ATOM 913 O O . THR A 1 116 ? 13.660 0.121 -39.354 1.00 62.81 116 THR A O 1
ATOM 916 N N . LEU A 1 117 ? 12.494 0.922 -37.625 1.00 65.31 117 LEU A N 1
ATOM 917 C CA . LEU A 1 117 ? 11.789 -0.322 -37.335 1.00 65.31 117 LEU A CA 1
ATOM 918 C C . LEU A 1 117 ? 10.615 -0.544 -38.302 1.00 65.31 117 LEU A C 1
ATOM 920 O O . LEU A 1 117 ? 9.555 0.059 -38.155 1.00 65.31 117 LEU A O 1
ATOM 924 N N . ALA A 1 118 ? 10.823 -1.433 -39.278 1.00 52.03 118 ALA A N 1
ATOM 925 C CA . ALA A 1 118 ? 9.753 -2.151 -39.985 1.00 52.03 118 ALA A CA 1
ATOM 926 C C . ALA A 1 118 ? 9.882 -3.684 -39.842 1.00 52.03 118 ALA A C 1
ATOM 928 O O . ALA A 1 118 ? 8.876 -4.380 -39.855 1.00 52.03 118 ALA A O 1
ATOM 929 N N . SER A 1 119 ? 11.100 -4.207 -39.649 1.00 54.78 119 SER A N 1
ATOM 930 C CA . SER A 1 119 ? 11.389 -5.619 -39.309 1.00 54.78 119 SER A CA 1
ATOM 931 C C . SER A 1 119 ? 12.894 -5.889 -39.095 1.00 54.78 119 SER A C 1
ATOM 933 O O . SER A 1 119 ? 13.329 -7.038 -39.074 1.00 54.78 119 SER A O 1
ATOM 935 N N . GLY A 1 120 ? 13.724 -4.842 -39.023 1.00 57.06 120 GLY A N 1
ATOM 936 C CA . GLY A 1 120 ? 15.182 -4.970 -39.036 1.00 57.06 120 GLY A CA 1
ATOM 937 C C . GLY A 1 120 ? 15.764 -5.145 -37.637 1.00 57.06 120 GLY A C 1
ATOM 938 O O . GLY A 1 120 ? 15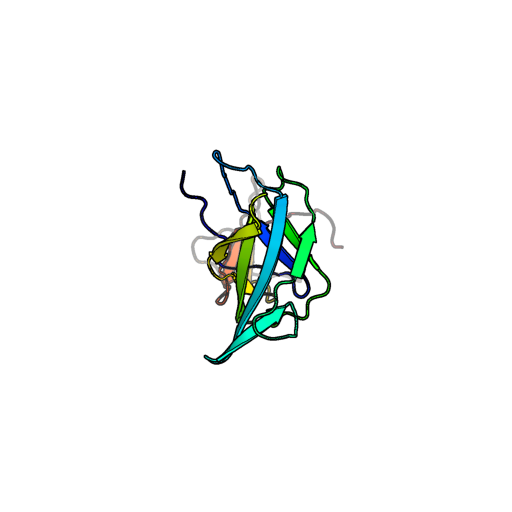.407 -4.401 -36.727 1.00 57.06 120 GLY A O 1
ATOM 939 N N . MET A 1 121 ? 16.687 -6.098 -37.484 1.00 63.28 121 MET A N 1
ATOM 940 C CA . MET A 1 121 ? 17.548 -6.186 -36.302 1.00 63.28 121 MET A CA 1
ATOM 941 C C . MET A 1 121 ? 18.450 -4.947 -36.209 1.00 63.28 121 MET A C 1
ATOM 943 O O . MET A 1 121 ? 18.916 -4.434 -37.231 1.00 63.28 121 MET A O 1
ATOM 947 N N . GLU A 1 122 ? 18.729 -4.489 -34.988 1.00 73.00 122 GLU A N 1
ATOM 948 C CA . GLU A 1 122 ? 19.698 -3.422 -34.738 1.00 73.00 122 GLU A CA 1
ATOM 949 C C . GLU A 1 122 ? 21.081 -3.834 -35.270 1.00 73.00 122 GLU A C 1
ATOM 951 O O . GLU A 1 122 ? 21.632 -4.866 -34.879 1.00 73.00 122 GLU A O 1
ATOM 956 N N . LYS A 1 123 ? 21.671 -3.023 -36.157 1.00 73.88 123 LYS A N 1
ATOM 957 C CA . LYS A 1 123 ? 23.041 -3.237 -36.636 1.00 73.88 123 LYS A CA 1
ATOM 958 C C . LYS A 1 123 ? 23.983 -2.239 -35.976 1.00 73.88 123 LYS A C 1
ATOM 960 O O . LYS A 1 123 ? 23.955 -1.050 -36.288 1.00 73.88 123 LYS A O 1
ATOM 965 N N . LYS A 1 124 ? 24.855 -2.752 -35.108 1.00 80.31 124 LYS A N 1
ATOM 966 C CA . LYS A 1 124 ? 25.932 -1.981 -34.478 1.00 80.31 124 LYS A CA 1
ATOM 967 C C . LYS A 1 124 ? 27.192 -2.047 -35.340 1.00 80.31 124 LYS A C 1
ATOM 969 O O . LYS A 1 124 ? 27.616 -3.130 -35.735 1.00 80.31 124 LYS A O 1
ATOM 974 N N . VAL A 1 125 ? 27.794 -0.895 -35.610 1.00 81.44 125 V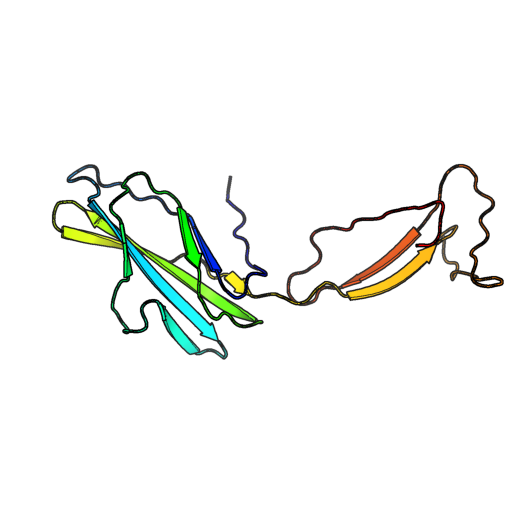AL A N 1
ATOM 975 C CA . VAL A 1 125 ? 29.124 -0.758 -36.221 1.00 81.44 125 VAL A CA 1
ATOM 976 C C . VAL A 1 125 ? 29.980 0.012 -35.222 1.00 81.44 125 VAL A C 1
ATOM 978 O O . VAL A 1 125 ? 29.611 1.114 -34.826 1.00 81.44 125 VAL A O 1
ATOM 981 N N . ASP A 1 126 ? 31.058 -0.609 -34.744 1.00 83.88 126 ASP A N 1
ATOM 982 C CA . ASP A 1 126 ? 31.950 -0.071 -33.702 1.00 83.88 126 ASP A CA 1
ATOM 983 C C . ASP A 1 126 ? 31.235 0.353 -32.406 1.00 83.88 126 ASP A C 1
ATOM 985 O O . ASP A 1 126 ? 31.627 1.292 -31.719 1.00 83.88 126 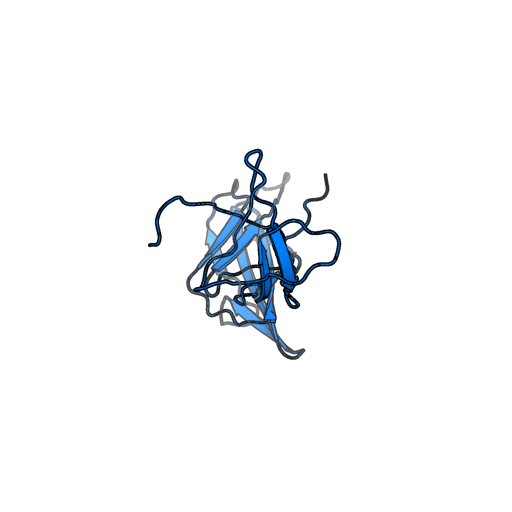ASP A O 1
ATOM 989 N N . GLY A 1 127 ? 30.153 -0.350 -32.060 1.00 81.50 127 GLY A N 1
ATOM 990 C CA . GLY A 1 127 ? 29.340 -0.050 -30.878 1.00 81.50 127 GLY A CA 1
ATOM 991 C C . GLY A 1 127 ? 28.331 1.087 -31.069 1.00 81.50 127 GLY A C 1
ATOM 992 O O . GLY A 1 127 ? 27.655 1.448 -30.106 1.00 81.50 127 GLY A O 1
ATOM 993 N N . PHE A 1 128 ? 28.189 1.614 -32.288 1.00 81.88 128 PHE A N 1
ATOM 994 C CA . PHE A 1 128 ? 27.233 2.663 -32.635 1.00 81.88 128 PHE A CA 1
ATOM 995 C C . PHE A 1 128 ? 26.165 2.156 -33.602 1.00 81.88 128 PHE A C 1
ATOM 997 O O . PHE A 1 128 ? 26.440 1.363 -34.505 1.00 81.88 128 PHE A O 1
ATOM 1004 N N . VAL A 1 129 ? 24.944 2.661 -33.437 1.00 82.62 129 VAL A N 1
ATOM 1005 C CA . VAL A 1 129 ? 23.892 2.550 -34.449 1.00 82.62 129 VAL A CA 1
ATOM 1006 C C . VAL A 1 129 ? 23.927 3.810 -35.292 1.00 82.62 129 VAL A C 1
ATOM 1008 O O . VAL A 1 129 ? 23.762 4.916 -34.778 1.00 82.62 129 VAL A O 1
ATOM 1011 N N . TRP A 1 130 ? 24.146 3.640 -36.590 1.00 79.12 130 TRP A N 1
ATOM 1012 C CA . TRP A 1 130 ? 24.109 4.743 -37.539 1.00 79.12 130 TRP A CA 1
ATOM 1013 C C . TRP A 1 130 ? 22.673 4.972 -37.991 1.00 79.12 130 TRP A C 1
ATOM 1015 O O . TRP A 1 130 ? 22.005 4.048 -38.453 1.00 79.12 130 TRP A O 1
ATOM 1025 N N . GLN A 1 131 ? 22.210 6.212 -37.892 1.00 78.19 131 GLN A N 1
ATOM 1026 C CA . GLN A 1 131 ? 20.900 6.619 -38.374 1.00 78.19 131 GLN A CA 1
ATOM 1027 C C . GLN A 1 131 ? 21.039 7.889 -39.216 1.00 78.19 131 GLN A C 1
ATOM 1029 O O . GLN A 1 131 ? 21.708 8.835 -38.812 1.00 78.19 131 GLN A O 1
ATOM 1034 N N . ALA A 1 132 ? 20.411 7.892 -40.395 1.00 78.12 132 ALA A N 1
ATOM 1035 C CA . ALA A 1 132 ? 20.439 9.019 -41.331 1.00 78.12 132 ALA A CA 1
ATOM 1036 C C . ALA A 1 132 ? 19.206 9.934 -41.224 1.00 78.12 132 ALA A C 1
ATOM 1038 O O . ALA A 1 132 ? 19.219 11.042 -41.753 1.00 78.12 132 ALA A O 1
ATOM 1039 N N . ASP A 1 133 ? 18.142 9.474 -40.558 1.00 79.94 133 ASP A N 1
ATOM 1040 C CA . ASP A 1 133 ? 16.952 10.284 -40.304 1.00 79.94 133 ASP A CA 1
ATOM 1041 C C . ASP A 1 133 ? 17.272 11.354 -39.253 1.00 79.94 133 ASP A C 1
ATOM 1043 O O . ASP A 1 133 ? 17.531 11.046 -38.088 1.00 79.94 133 ASP A O 1
ATOM 1047 N N . THR A 1 134 ? 17.269 12.610 -39.696 1.00 82.25 134 THR A N 1
ATOM 1048 C CA . THR A 1 134 ? 17.551 13.795 -38.882 1.00 82.25 134 THR A CA 1
ATOM 1049 C C . THR A 1 134 ? 16.318 14.328 -38.154 1.00 82.25 134 THR A C 1
ATOM 1051 O O . THR A 1 134 ? 16.445 15.252 -37.352 1.00 82.25 134 THR A O 1
ATOM 1054 N N . SER A 1 135 ? 15.130 13.769 -38.409 1.00 83.69 135 SER A N 1
ATOM 1055 C CA . SER A 1 135 ? 13.866 14.232 -37.823 1.00 83.69 135 SER A CA 1
ATOM 1056 C C . SER A 1 135 ? 13.575 13.652 -36.436 1.00 83.69 135 SER A C 1
ATOM 1058 O O . SER A 1 135 ? 12.785 14.221 -35.684 1.00 83.69 135 SER A O 1
ATOM 1060 N N . GLY A 1 136 ? 14.232 12.554 -36.055 1.00 79.62 136 GLY A N 1
ATOM 1061 C CA . GLY A 1 136 ? 14.093 11.966 -34.725 1.00 79.62 136 GLY A CA 1
ATOM 1062 C C . GLY A 1 136 ? 14.671 10.562 -34.631 1.00 79.62 136 GLY A C 1
ATOM 1063 O O . GLY A 1 136 ? 14.915 9.917 -35.641 1.00 79.62 136 GLY A O 1
ATOM 1064 N N . ILE A 1 137 ? 14.868 10.067 -33.409 1.00 83.12 137 ILE A N 1
ATOM 1065 C CA . ILE A 1 137 ? 15.357 8.708 -33.140 1.00 83.12 137 ILE A CA 1
ATOM 1066 C C . ILE A 1 137 ? 14.159 7.788 -32.914 1.00 83.12 137 ILE A C 1
ATOM 1068 O O . ILE A 1 137 ? 13.261 8.108 -32.136 1.00 83.12 137 ILE A O 1
ATOM 1072 N N . LYS A 1 138 ? 14.154 6.632 -33.577 1.00 84.56 138 LYS A N 1
ATOM 1073 C CA . LYS A 1 138 ? 13.147 5.589 -33.365 1.00 84.56 138 LYS A CA 1
ATOM 1074 C C . LYS A 1 138 ? 13.734 4.501 -32.478 1.00 84.56 138 LYS A C 1
ATOM 1076 O O . LYS A 1 138 ? 14.865 4.072 -32.698 1.00 84.56 138 LYS A O 1
ATOM 1081 N N . VAL A 1 139 ? 12.960 4.064 -31.492 1.00 85.69 139 VAL A N 1
ATOM 1082 C CA . VAL A 1 139 ? 13.338 2.991 -30.573 1.00 85.69 139 VAL A CA 1
ATOM 1083 C C . VAL A 1 139 ? 12.194 1.999 -30.405 1.00 85.69 139 VAL A C 1
ATOM 1085 O O . VAL A 1 139 ? 11.027 2.378 -30.503 1.00 85.69 139 VAL A O 1
ATOM 1088 N N . ALA A 1 140 ? 12.532 0.740 -30.152 1.00 87.31 140 ALA A N 1
ATOM 1089 C CA . ALA A 1 140 ? 11.596 -0.291 -29.720 1.00 87.31 140 ALA A CA 1
ATOM 1090 C C . ALA A 1 140 ? 12.226 -1.100 -28.597 1.00 87.31 140 ALA A C 1
ATOM 1092 O O . ALA A 1 140 ? 13.443 -1.270 -28.559 1.00 87.31 140 ALA A O 1
ATOM 1093 N N . TRP A 1 141 ? 11.393 -1.609 -27.706 1.00 89.62 141 TRP A N 1
ATOM 1094 C CA . TRP A 1 141 ? 11.810 -2.451 -26.601 1.00 89.62 141 TRP A CA 1
ATOM 1095 C C . TRP A 1 141 ? 10.761 -3.517 -26.335 1.00 89.62 141 TRP A C 1
ATOM 1097 O O . TRP A 1 141 ? 9.617 -3.405 -26.779 1.00 89.62 141 TRP A O 1
ATOM 1107 N N . ASP A 1 142 ? 11.176 -4.515 -25.576 1.00 91.25 142 ASP A N 1
ATOM 1108 C CA . ASP A 1 142 ? 10.320 -5.543 -25.010 1.00 91.25 142 ASP A CA 1
ATOM 1109 C C . ASP A 1 142 ? 10.666 -5.688 -23.538 1.00 91.25 142 ASP A C 1
ATOM 1111 O O . ASP A 1 142 ? 11.846 -5.690 -23.161 1.00 91.25 142 ASP A O 1
ATOM 1115 N N . ALA A 1 143 ? 9.631 -5.718 -22.716 1.00 94.31 143 ALA A N 1
ATOM 1116 C CA . ALA A 1 143 ? 9.752 -5.722 -21.276 1.00 94.31 143 ALA A CA 1
ATOM 1117 C C . ALA A 1 143 ? 8.553 -6.431 -20.656 1.00 94.31 143 ALA A C 1
ATOM 1119 O O . ALA A 1 143 ? 7.430 -6.322 -21.156 1.00 94.31 143 ALA A O 1
ATOM 1120 N N . ASP A 1 144 ? 8.803 -7.095 -19.538 1.00 94.56 144 ASP A N 1
ATOM 1121 C CA . ASP A 1 144 ? 7.804 -7.819 -18.773 1.00 94.56 144 ASP A CA 1
ATOM 1122 C C . ASP A 1 144 ? 7.905 -7.485 -17.282 1.00 94.56 144 ASP A C 1
ATOM 1124 O O . ASP A 1 144 ? 8.953 -7.103 -16.766 1.00 94.56 144 ASP A O 1
ATOM 1128 N N . ASP A 1 145 ? 6.779 -7.614 -16.596 1.00 93.81 145 ASP A N 1
ATOM 1129 C CA . ASP A 1 145 ? 6.725 -7.725 -15.146 1.00 93.81 145 ASP A CA 1
ATOM 1130 C C . ASP A 1 145 ? 5.613 -8.730 -14.849 1.00 93.81 145 ASP A C 1
ATOM 1132 O O . ASP A 1 145 ? 4.427 -8.452 -15.050 1.00 93.81 145 ASP A O 1
ATOM 1136 N N . HIS A 1 146 ? 6.003 -9.944 -14.475 1.00 88.94 146 HIS A N 1
ATOM 1137 C CA . HIS A 1 146 ? 5.066 -11.039 -14.243 1.00 88.94 146 HIS A CA 1
ATOM 1138 C C . HIS A 1 146 ? 4.326 -10.922 -12.906 1.00 88.94 146 HIS A C 1
ATOM 1140 O O . HIS A 1 146 ? 3.351 -11.644 -12.685 1.00 88.94 146 HIS A O 1
ATOM 1146 N N . GLN A 1 147 ? 4.796 -10.066 -12.002 1.00 89.50 147 GLN A N 1
ATOM 1147 C CA . GLN A 1 147 ? 4.312 -9.957 -10.638 1.00 89.50 147 GLN A CA 1
ATOM 1148 C C . GLN A 1 147 ? 3.215 -8.902 -10.543 1.00 89.50 147 GLN A C 1
ATOM 1150 O O . GLN A 1 147 ? 2.108 -9.232 -10.108 1.00 89.50 147 GLN A O 1
ATOM 1155 N N . SER A 1 148 ? 3.505 -7.673 -10.972 1.00 90.81 148 SER A N 1
ATOM 1156 C CA . SER A 1 148 ? 2.600 -6.519 -10.867 1.00 90.81 148 SER A CA 1
ATOM 1157 C C . SER A 1 148 ? 2.290 -5.840 -12.203 1.00 90.81 148 SER A C 1
ATOM 1159 O O . SER A 1 148 ? 1.371 -5.017 -12.277 1.00 90.81 148 SER A O 1
ATOM 1161 N N . GLY A 1 149 ? 2.974 -6.229 -13.280 1.00 90.25 149 GLY A N 1
ATOM 1162 C CA . GLY A 1 149 ? 2.783 -5.641 -14.601 1.00 90.25 149 GLY A CA 1
ATOM 1163 C C . GLY A 1 149 ? 3.413 -4.252 -14.741 1.00 90.25 149 GLY A C 1
ATOM 1164 O O . GLY A 1 149 ? 3.782 -3.578 -13.783 1.00 90.25 149 GLY A O 1
ATOM 1165 N N . ILE A 1 150 ? 3.536 -3.787 -15.984 1.00 90.69 150 ILE A N 1
ATOM 1166 C CA . ILE A 1 150 ? 4.205 -2.517 -16.280 1.00 90.69 150 ILE A CA 1
ATOM 1167 C C . ILE A 1 150 ? 3.179 -1.388 -16.389 1.00 90.69 150 ILE A C 1
ATOM 1169 O O . ILE A 1 150 ? 2.396 -1.327 -17.335 1.00 90.69 150 ILE A O 1
ATOM 1173 N N . VAL A 1 151 ? 3.233 -0.441 -15.450 1.00 90.19 151 VAL A N 1
ATOM 1174 C CA . VAL A 1 151 ? 2.346 0.741 -15.434 1.00 90.19 151 VAL A CA 1
ATOM 1175 C C . VAL A 1 151 ? 2.790 1.859 -16.383 1.00 90.19 151 VAL A C 1
ATOM 1177 O O . VAL A 1 151 ? 2.012 2.760 -16.694 1.00 90.19 151 VAL A O 1
ATOM 1180 N N . GLY A 1 152 ? 4.042 1.836 -16.846 1.00 91.12 152 GLY A N 1
ATOM 1181 C CA . GLY A 1 152 ? 4.539 2.817 -17.802 1.00 91.12 152 GLY A CA 1
ATOM 1182 C C . GLY A 1 152 ? 6.032 2.717 -18.081 1.00 91.12 152 GLY A C 1
ATOM 1183 O O . GLY A 1 152 ? 6.787 2.066 -17.364 1.00 91.12 152 GLY A O 1
ATOM 1184 N N . TYR A 1 153 ? 6.452 3.428 -19.123 1.00 91.12 153 TYR A N 1
ATOM 1185 C CA . TYR A 1 153 ? 7.839 3.502 -19.568 1.00 91.12 153 TYR A CA 1
ATOM 1186 C C . TYR A 1 153 ? 8.348 4.937 -19.478 1.00 91.12 153 TYR A C 1
ATOM 1188 O O . TYR A 1 153 ? 7.611 5.893 -19.728 1.00 91.12 153 TYR A O 1
ATOM 1196 N N . ARG A 1 154 ? 9.633 5.096 -19.159 1.00 91.69 154 ARG A N 1
ATOM 1197 C CA . ARG A 1 154 ? 10.345 6.373 -19.263 1.00 91.69 154 ARG A CA 1
ATOM 1198 C C . ARG A 1 154 ? 11.526 6.191 -20.201 1.00 91.69 154 ARG A C 1
ATOM 1200 O O . ARG A 1 154 ? 12.327 5.283 -20.009 1.00 91.69 154 ARG A O 1
ATOM 1207 N N . VAL A 1 155 ? 11.628 7.065 -21.197 1.00 88.62 155 VAL A N 1
ATOM 1208 C CA . VAL A 1 155 ? 12.687 7.032 -22.212 1.00 88.62 155 VAL A CA 1
ATOM 1209 C C . VAL A 1 155 ? 13.457 8.345 -22.153 1.00 88.62 155 VAL A C 1
ATOM 1211 O O . VAL A 1 155 ? 12.855 9.413 -22.047 1.00 88.62 155 VAL A O 1
ATOM 1214 N N . ALA A 1 156 ? 14.784 8.269 -22.220 1.00 88.62 156 ALA A N 1
ATOM 1215 C CA . ALA A 1 156 ? 15.666 9.429 -22.237 1.00 88.62 156 ALA A CA 1
ATOM 1216 C C . ALA A 1 156 ? 16.677 9.318 -23.384 1.00 88.62 156 ALA A C 1
ATOM 1218 O O . ALA A 1 156 ? 17.155 8.230 -23.699 1.00 88.62 156 ALA A O 1
ATOM 1219 N N . VAL A 1 157 ? 17.011 10.458 -23.989 1.00 86.12 157 VAL A N 1
ATOM 1220 C CA . VAL A 1 157 ? 18.015 10.581 -25.054 1.00 86.12 157 VAL A CA 1
ATOM 1221 C C . VAL A 1 157 ? 19.043 11.623 -24.621 1.00 86.12 157 VAL A C 1
ATOM 1223 O O . VAL A 1 157 ? 18.671 12.707 -24.174 1.00 86.12 157 VAL A O 1
ATOM 1226 N N . GLY A 1 158 ? 20.331 11.298 -24.742 1.00 84.81 158 GLY A N 1
ATOM 1227 C CA . GLY A 1 158 ? 21.439 12.167 -24.341 1.00 84.81 158 GLY A CA 1
ATOM 1228 C C . GLY A 1 158 ? 22.489 12.319 -25.439 1.00 84.81 158 GLY A C 1
ATOM 1229 O O . GLY A 1 158 ? 22.667 11.437 -26.273 1.00 84.81 158 GLY A O 1
ATOM 1230 N N . THR A 1 159 ? 23.207 13.443 -25.429 1.00 82.75 159 THR A N 1
ATOM 1231 C CA . THR A 1 159 ? 24.278 13.758 -26.397 1.00 82.75 159 THR A CA 1
ATOM 1232 C C . THR A 1 159 ? 25.682 13.432 -25.879 1.00 82.75 159 THR A C 1
ATOM 1234 O O . THR A 1 159 ? 26.671 13.675 -26.568 1.00 82.75 159 THR A O 1
ATOM 1237 N N . LYS A 1 160 ? 25.789 12.888 -24.662 1.00 81.62 160 LYS A N 1
ATOM 1238 C CA . LYS A 1 160 ? 27.046 12.474 -24.028 1.00 81.62 160 LYS A CA 1
ATOM 1239 C C . LYS A 1 160 ? 26.856 11.121 -23.353 1.00 81.62 160 LYS A C 1
ATOM 1241 O O . LYS A 1 160 ? 25.811 10.878 -22.755 1.00 81.62 160 LYS A O 1
ATOM 1246 N N . LYS A 1 161 ? 27.877 10.265 -23.438 1.00 65.69 161 LYS A N 1
ATOM 1247 C CA . LYS A 1 161 ? 27.973 9.058 -22.610 1.00 65.69 161 LYS A CA 1
ATOM 1248 C C . LYS A 1 161 ? 28.267 9.494 -21.171 1.00 65.69 161 LYS A C 1
ATOM 1250 O O . LYS A 1 161 ? 29.145 10.337 -20.980 1.00 65.69 161 LYS A O 1
ATOM 1255 N N . VAL A 1 162 ? 27.506 8.966 -20.216 1.00 55.75 162 VAL A N 1
ATOM 1256 C CA . VAL A 1 162 ? 27.795 9.066 -18.777 1.00 55.75 162 VAL A CA 1
ATOM 1257 C C . VAL A 1 162 ? 28.706 7.910 -18.394 1.00 55.75 162 VAL A C 1
ATOM 1259 O O . VAL A 1 162 ? 28.503 6.816 -18.972 1.00 55.75 162 VAL A O 1
#

Radius of gyration: 24.47 Å; chains: 1; bounding box: 58×34×66 Å

Foldseek 3Di:
DDDPDAQADADQFKDKDFADDADPPFAFFFKWKWKWKQDPNDIDTVPPPPPPDTHTPDGPRPDGMDMGGRHGHDAQMKMKMKMWIAGPVGDIDIDIDDIHGHDNDDKDWPDKAKDDDPPDDQDDDPNDGDYPDPPDIDMDTDIFDPRRTDPDDDDDDDPDDD

Secondary structure (DSSP, 8-state):
------SEE--SS-EEEE-----TTT-EEEEEEEEEEEETTEEEEEESSSTT--EEEE--TT--EEEE-S----TT-EEEEEEEEEETTS-EEEEEPPPEEE--PPPEEEEEEES--SSPPP-EETTEE----SS---EEEEEE-SSS----------SS--

Organism: Mytilus coruscus (NCBI:txid42192)

InterPro domains:
  IPR013783 Immunoglobulin-like fold [G3DSA:2.60.40.10] (2-104)
  IPR036116 Fibronectin type III superfamily [SSF49265] (52-101)

Sequence (162 aa):
MLHQDQTYQSSVSSISSTFQFIDEESGLDHFKIQIYQLRDGIRSQILPDIHGDWMDIGNNITRTSYTQTGLTLHQGALYSTRVGAVNKAGFMAAFETDSVIVDTTPPIIHWLHVGTLASGMEKKVDGFVWQADTSGIKVAWDADDHQSGIVGYRVAVGTKKV